Protein AF-A0A7Y3I449-F1 (afdb_monomer)

Nearest PDB structures (foldseek):
  3hug-assembly6_P  TM=6.115E-01  e=7.698E-01  Mycobacterium tuberculosis H37Rv

Sequence (84 aa):
MSEHVTCKELVDFLDDYLEDRLEPPVRRRFEEHLDACPPCRVYLDGYRDTVRLTRSLCDDTDAGPPAAMPETLIRAILDSRRRS

Foldseek 3Di:
DPPDDDPVNVLVVLVCLVVVNDDPVVNVVVVVVCVVDVVVVVVSVVVVVVVVVVVVVVPPVPPPDPPDDDVVVVVVVVVVVVVD

Secondary structure (DSSP, 8-state):
---S--HHHHHHHHHHHHTT-S-HHHHHHHHHHHHH-HHHHHHHHHHHHHHHHHHHHH--GGGPSPSS--HHHHHHHHHHHHT-

Radius of gyration: 18.88 Å; Cα contacts (8 Å, |Δi|>4): 13; chains: 1; bounding box: 50×36×37 Å

pLDDT: mean 88.62, std 13.44, range [39.25, 98.25]

Mean predicted aligned error: 8.7 Å

Solvent-accessible surface area (backbone atoms only — not comparable to full-atom values): 5120 Å² total; per-residue (Å²): 130,84,94,62,85,47,75,64,61,52,50,53,51,53,50,31,56,76,70,70,66,51,56,68,75,58,44,52,54,50,52,56,44,40,74,75,31,65,69,56,42,56,50,51,52,54,52,52,51,49,54,52,52,56,48,50,66,72,58,57,56,94,66,56,81,64,98,62,78,58,65,70,57,54,51,52,53,54,54,54,61,75,75,106

Structure (mmCIF, N/CA/C/O backbone):
data_AF-A0A7Y3I449-F1
#
_entry.id   AF-A0A7Y3I449-F1
#
loop_
_atom_site.group_PDB
_atom_site.id
_at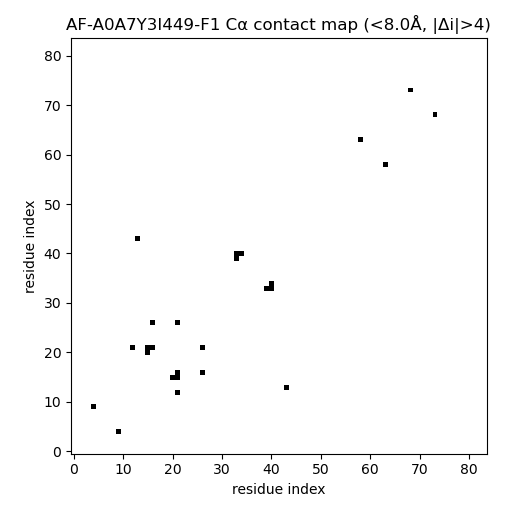om_site.type_symbol
_atom_site.label_atom_id
_atom_site.label_alt_id
_atom_site.label_comp_id
_atom_site.label_asym_id
_atom_site.label_entity_id
_atom_site.label_seq_id
_atom_site.pdbx_PDB_ins_code
_atom_site.Cartn_x
_atom_site.Cartn_y
_atom_site.Cartn_z
_atom_site.occupancy
_atom_site.B_iso_or_equiv
_atom_site.auth_seq_id
_atom_site.auth_comp_id
_atom_site.auth_asym_id
_atom_site.auth_atom_id
_atom_site.pdbx_PDB_model_num
ATOM 1 N N . MET A 1 1 ? 0.512 19.755 16.556 1.00 39.25 1 MET A N 1
ATOM 2 C CA . MET A 1 1 ? 0.442 18.333 16.159 1.00 39.25 1 MET A CA 1
ATOM 3 C C . MET A 1 1 ? 0.016 18.335 14.705 1.00 39.25 1 MET A C 1
ATOM 5 O O . MET A 1 1 ? -0.960 19.012 14.420 1.00 39.25 1 MET A O 1
ATOM 9 N N . SER A 1 2 ? 0.772 17.732 13.787 1.00 54.34 2 SER A N 1
ATOM 10 C CA . SER A 1 2 ? 0.354 17.689 12.379 1.00 54.34 2 SER A CA 1
ATOM 11 C C . SER A 1 2 ? -0.878 16.796 12.257 1.00 54.34 2 SER A C 1
ATOM 13 O O . SER A 1 2 ? -0.761 15.582 12.358 1.00 54.34 2 SER A O 1
ATOM 15 N N . GLU A 1 3 ? -2.053 17.390 12.063 1.00 68.75 3 GLU A N 1
ATOM 16 C CA . GLU A 1 3 ? -3.326 16.692 11.807 1.00 68.75 3 GLU A CA 1
ATOM 17 C C . GLU A 1 3 ? -3.455 16.240 10.342 1.00 68.75 3 GLU A C 1
ATOM 19 O O . GLU A 1 3 ? -4.539 16.236 9.759 1.00 68.75 3 GLU A O 1
ATOM 24 N N . HIS A 1 4 ? -2.339 15.881 9.710 1.00 82.94 4 HIS A N 1
ATOM 25 C CA . HIS A 1 4 ? -2.309 15.512 8.303 1.00 82.94 4 HIS A CA 1
ATOM 26 C C . HIS A 1 4 ? -1.407 14.301 8.114 1.00 82.94 4 HIS A C 1
ATOM 28 O O . HIS A 1 4 ? -0.221 14.355 8.429 1.00 82.94 4 HIS A O 1
ATOM 34 N N . VAL A 1 5 ? -1.992 13.227 7.585 1.00 88.38 5 VAL A N 1
ATOM 35 C CA . VAL A 1 5 ? -1.253 12.065 7.091 1.00 88.38 5 VAL A CA 1
ATOM 36 C C . VAL A 1 5 ? -0.453 12.514 5.873 1.00 88.38 5 VAL A C 1
ATOM 38 O O . VAL A 1 5 ? -1.003 13.086 4.930 1.00 88.38 5 VAL A O 1
ATOM 41 N N . THR A 1 6 ? 0.853 12.286 5.898 1.00 95.31 6 THR A N 1
ATOM 42 C CA . THR A 1 6 ? 1.722 12.554 4.753 1.00 95.31 6 THR A CA 1
ATOM 43 C C . THR A 1 6 ? 1.498 11.519 3.654 1.00 95.31 6 THR A C 1
ATOM 45 O O . THR A 1 6 ? 1.071 10.392 3.906 1.00 95.31 6 THR A O 1
ATOM 48 N N . CYS A 1 7 ? 1.859 11.861 2.413 1.00 94.31 7 CYS A N 1
ATOM 49 C CA . CYS A 1 7 ? 1.804 10.899 1.310 1.00 94.31 7 CYS A CA 1
ATOM 50 C C . CYS A 1 7 ? 2.605 9.625 1.617 1.00 94.31 7 CYS A C 1
ATOM 52 O O . CYS A 1 7 ? 2.180 8.538 1.244 1.00 94.31 7 CYS A O 1
ATOM 54 N N . LYS A 1 8 ? 3.744 9.757 2.312 1.00 94.94 8 LYS A N 1
ATOM 55 C CA . LYS A 1 8 ? 4.578 8.617 2.697 1.00 94.94 8 LYS A CA 1
ATOM 56 C C . LYS A 1 8 ? 3.855 7.695 3.676 1.00 94.94 8 LYS A C 1
ATOM 58 O O . LYS A 1 8 ? 3.779 6.505 3.415 1.00 94.94 8 LYS A O 1
ATOM 63 N N . GLU A 1 9 ? 3.307 8.238 4.759 1.00 95.94 9 GLU A N 1
ATOM 64 C CA . GLU A 1 9 ? 2.598 7.439 5.768 1.00 95.94 9 GLU A CA 1
ATOM 65 C C . GLU A 1 9 ? 1.390 6.710 5.173 1.00 95.94 9 GLU A C 1
ATOM 67 O O . GLU A 1 9 ? 1.142 5.555 5.509 1.00 95.94 9 GLU A O 1
ATOM 72 N N . LEU A 1 10 ? 0.663 7.358 4.255 1.00 94.94 10 LEU A N 1
ATOM 73 C CA . LEU A 1 10 ? -0.439 6.711 3.548 1.00 94.94 10 LEU A CA 1
ATOM 74 C C . LEU A 1 10 ? 0.052 5.548 2.680 1.00 94.94 10 LEU A C 1
ATOM 76 O O . LEU A 1 10 ? -0.533 4.471 2.719 1.00 94.94 10 LEU A O 1
ATOM 80 N N . VAL A 1 11 ? 1.104 5.758 1.885 1.00 94.94 11 VAL A N 1
ATOM 81 C CA . VAL A 1 11 ? 1.637 4.714 0.998 1.00 94.94 11 VAL A CA 1
ATOM 82 C C . VAL A 1 11 ? 2.201 3.544 1.801 1.00 94.94 11 VAL A C 1
ATOM 84 O O . VAL A 1 11 ? 1.899 2.406 1.462 1.00 94.94 11 VAL A O 1
ATOM 87 N N . ASP A 1 12 ? 2.943 3.813 2.877 1.00 96.12 12 ASP A N 1
ATOM 88 C CA . ASP A 1 12 ? 3.481 2.775 3.764 1.00 96.12 12 ASP A CA 1
ATOM 89 C C . ASP A 1 12 ? 2.3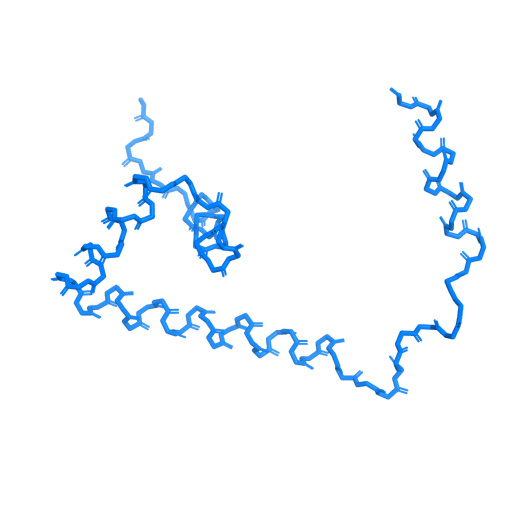35 1.943 4.379 1.00 96.12 12 ASP A C 1
ATOM 91 O O . ASP A 1 12 ? 2.387 0.717 4.394 1.00 96.12 12 ASP A O 1
ATOM 95 N N . PHE A 1 13 ? 1.241 2.588 4.801 1.00 97.50 13 PHE A N 1
ATOM 96 C CA . PHE A 1 13 ? 0.059 1.889 5.314 1.00 97.50 13 PHE A CA 1
ATOM 97 C C . PHE A 1 13 ? -0.612 0.982 4.266 1.00 97.50 13 PHE A C 1
ATOM 99 O O . PHE A 1 13 ? -1.046 -0.127 4.583 1.00 97.50 13 PHE A O 1
ATOM 106 N N . LEU A 1 14 ? -0.739 1.451 3.021 1.00 97.06 14 LEU A N 1
ATOM 107 C CA . LEU A 1 14 ? -1.344 0.665 1.942 1.00 97.06 14 LEU A CA 1
ATOM 108 C C . LEU A 1 14 ? -0.464 -0.521 1.544 1.00 97.06 14 LEU A C 1
ATOM 110 O O . LEU A 1 14 ? -0.998 -1.593 1.264 1.00 97.06 14 LEU A O 1
ATOM 114 N N . ASP A 1 15 ? 0.855 -0.338 1.551 1.00 95.88 15 ASP A N 1
ATOM 115 C CA . ASP A 1 15 ? 1.822 -1.411 1.335 1.00 95.88 15 ASP A CA 1
ATOM 116 C C . ASP A 1 15 ? 1.693 -2.487 2.425 1.00 95.88 15 ASP A C 1
ATOM 118 O O . ASP A 1 15 ? 1.455 -3.655 2.117 1.00 95.88 15 ASP A O 1
ATOM 122 N N . ASP A 1 16 ? 1.688 -2.083 3.701 1.00 97.75 16 ASP A N 1
ATOM 123 C CA . ASP A 1 16 ? 1.473 -2.986 4.837 1.00 97.75 16 ASP A CA 1
ATOM 124 C C . ASP A 1 16 ? 0.140 -3.751 4.729 1.00 97.75 16 ASP A C 1
ATOM 126 O O . ASP A 1 16 ? 0.058 -4.930 5.086 1.00 97.75 16 ASP A O 1
ATOM 130 N N . TYR A 1 17 ? -0.921 -3.103 4.234 1.00 97.56 17 TYR A N 1
ATOM 131 C CA . TYR A 1 17 ? -2.214 -3.751 4.009 1.00 97.56 17 TYR A CA 1
ATOM 132 C C . TYR A 1 17 ? -2.152 -4.822 2.909 1.00 97.56 17 TYR A C 1
ATOM 134 O O . TYR A 1 17 ? -2.724 -5.909 3.075 1.00 97.56 17 TYR A O 1
ATOM 142 N N . LEU A 1 18 ? -1.481 -4.527 1.788 1.00 96.00 18 LEU A N 1
ATOM 143 C CA . LEU A 1 18 ? -1.330 -5.461 0.669 1.00 96.00 18 LEU A CA 1
ATOM 144 C C . LEU A 1 18 ? -0.431 -6.652 1.021 1.00 96.00 18 LEU A C 1
ATOM 146 O O . LEU A 1 18 ? -0.704 -7.758 0.558 1.00 96.00 18 LEU A O 1
ATOM 150 N N . GLU A 1 19 ? 0.594 -6.441 1.846 1.00 95.62 19 GLU A N 1
ATOM 151 C CA . GLU A 1 19 ? 1.525 -7.486 2.292 1.00 95.62 19 GLU A CA 1
ATOM 152 C C . GLU A 1 19 ? 1.052 -8.256 3.539 1.00 95.62 19 GLU A C 1
ATOM 154 O O . GLU A 1 19 ? 1.780 -9.099 4.059 1.00 95.62 19 GLU A O 1
ATOM 159 N N . ASP A 1 20 ? -0.167 -7.987 4.017 1.00 95.88 20 ASP A N 1
ATOM 160 C CA . ASP A 1 20 ? -0.754 -8.591 5.223 1.00 95.88 20 ASP A CA 1
ATOM 161 C C . ASP A 1 20 ? 0.106 -8.402 6.490 1.00 95.88 20 ASP A C 1
ATOM 163 O O . ASP A 1 20 ? 0.192 -9.267 7.362 1.00 95.88 20 ASP A O 1
ATOM 167 N N . ARG A 1 21 ? 0.757 -7.235 6.589 1.00 97.81 21 ARG A N 1
ATOM 168 C CA . ARG A 1 21 ? 1.638 -6.842 7.703 1.00 97.81 21 ARG A CA 1
ATOM 169 C C . ARG A 1 21 ? 0.949 -5.972 8.756 1.00 97.81 21 ARG A C 1
ATOM 171 O O . ARG A 1 21 ? 1.542 -5.698 9.798 1.00 97.81 21 ARG A O 1
ATOM 178 N N . LEU A 1 22 ? -0.290 -5.543 8.512 1.00 97.50 22 LEU A N 1
ATOM 179 C CA . LEU A 1 22 ? -1.074 -4.786 9.489 1.00 97.50 22 LEU A CA 1
ATOM 180 C C . LEU A 1 22 ? -1.532 -5.658 10.659 1.00 97.50 22 LEU A C 1
ATOM 182 O O . LEU A 1 22 ? -1.926 -6.811 10.490 1.00 97.50 22 LEU A O 1
ATOM 186 N N . GLU A 1 23 ? -1.591 -5.064 11.851 1.00 97.94 23 GLU A N 1
ATOM 187 C CA . GLU A 1 23 ? -2.210 -5.726 12.996 1.00 97.94 23 GLU A CA 1
ATOM 188 C C . GLU A 1 23 ? -3.699 -6.032 12.713 1.00 97.94 23 GLU A C 1
ATOM 190 O O . GLU A 1 23 ? -4.415 -5.171 12.180 1.00 97.94 23 GLU A O 1
ATOM 195 N N . PRO A 1 24 ? -4.225 -7.203 13.132 1.00 97.88 24 PRO A N 1
ATOM 196 C CA . PRO A 1 24 ? -5.607 -7.609 12.859 1.00 97.88 24 PRO A CA 1
ATOM 197 C C . PRO A 1 24 ? -6.698 -6.562 13.162 1.00 97.88 24 PRO A C 1
ATOM 199 O O . PRO A 1 24 ? -7.594 -6.388 12.330 1.00 97.88 24 PRO A O 1
ATOM 202 N N . PRO A 1 25 ? -6.680 -5.829 14.301 1.00 97.88 25 PRO A N 1
ATOM 203 C CA . PRO A 1 25 ? -7.703 -4.816 14.563 1.00 97.88 25 PRO A CA 1
ATOM 204 C C . PRO A 1 25 ? -7.637 -3.629 13.594 1.00 97.88 25 PRO A C 1
ATOM 206 O O . PRO A 1 25 ? -8.679 -3.066 13.257 1.00 97.88 25 PRO A O 1
ATOM 209 N N . VAL A 1 26 ? -6.437 -3.256 13.140 1.00 97.69 26 VAL A N 1
ATOM 210 C CA . VAL A 1 26 ? -6.225 -2.154 12.193 1.00 97.69 26 VAL A CA 1
ATOM 211 C C . VAL A 1 26 ? -6.701 -2.568 10.807 1.00 97.69 26 VAL A C 1
ATOM 213 O O . VAL A 1 26 ? -7.463 -1.833 10.177 1.00 97.69 26 VAL A O 1
ATOM 216 N N . ARG A 1 27 ? -6.328 -3.778 10.376 1.00 98.06 27 ARG A N 1
ATOM 217 C CA . ARG A 1 27 ? -6.767 -4.356 9.104 1.00 98.06 27 ARG A CA 1
ATOM 218 C C . ARG A 1 27 ? -8.290 -4.394 9.003 1.00 98.06 27 ARG A C 1
ATOM 220 O O . ARG A 1 27 ? -8.843 -3.853 8.051 1.00 98.06 27 ARG A O 1
ATOM 227 N N . ARG A 1 28 ? -8.965 -4.943 10.019 1.00 98.19 28 ARG A N 1
ATOM 228 C CA . ARG A 1 28 ? -10.434 -5.023 10.052 1.00 98.19 28 ARG A CA 1
ATOM 229 C C . ARG A 1 28 ? -11.086 -3.648 9.913 1.00 98.19 28 ARG A C 1
ATOM 231 O O . ARG A 1 28 ? -12.006 -3.485 9.123 1.00 98.19 28 ARG A O 1
ATOM 238 N N . ARG A 1 29 ? -10.598 -2.645 10.649 1.00 98.06 29 ARG A N 1
ATOM 239 C CA . ARG A 1 29 ? -11.141 -1.279 10.570 1.00 98.06 29 ARG A CA 1
ATOM 240 C C . ARG A 1 29 ? -10.973 -0.672 9.175 1.00 98.06 29 ARG A C 1
ATOM 242 O O . ARG A 1 29 ? -11.828 0.088 8.724 1.00 98.06 29 ARG A O 1
ATOM 249 N N . PHE A 1 30 ? -9.868 -0.973 8.499 1.00 97.69 30 PHE A N 1
ATOM 250 C CA . PHE A 1 30 ? -9.656 -0.514 7.131 1.00 97.69 30 PHE A CA 1
ATOM 251 C C . PHE A 1 30 ? -10.565 -1.241 6.135 1.00 97.69 30 PHE A C 1
ATOM 253 O O . PHE A 1 30 ? -11.140 -0.599 5.262 1.00 97.69 30 PHE A O 1
ATOM 260 N N . GLU A 1 31 ? -10.776 -2.545 6.302 1.00 97.94 31 GLU A N 1
ATOM 261 C CA . GLU A 1 31 ? -11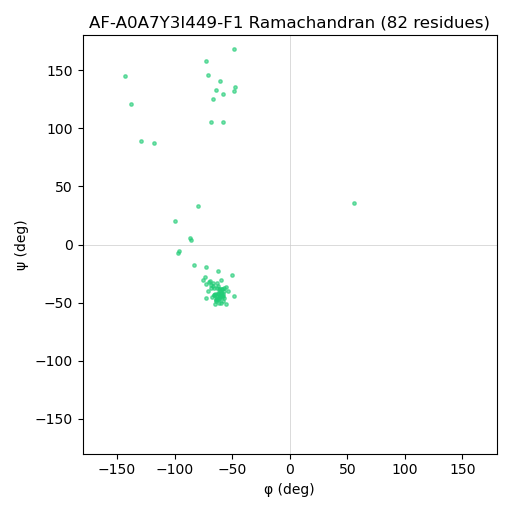.732 -3.315 5.496 1.00 97.94 31 GLU A CA 1
ATOM 262 C C . GLU A 1 31 ? -13.167 -2.782 5.656 1.00 97.94 31 GLU A C 1
ATOM 264 O O . GLU A 1 31 ? -13.831 -2.517 4.656 1.00 97.94 31 GLU A O 1
ATOM 269 N N . GLU A 1 32 ? -13.598 -2.485 6.887 1.00 98.25 32 GLU A N 1
ATOM 270 C CA . GLU A 1 32 ? -14.881 -1.818 7.165 1.00 98.25 32 GLU A CA 1
ATOM 271 C C . GLU A 1 32 ? -14.999 -0.462 6.441 1.00 98.25 32 GLU A C 1
ATOM 273 O O . GLU A 1 32 ? -16.053 -0.119 5.901 1.00 98.25 32 GLU A O 1
ATOM 278 N N . HIS A 1 33 ? -13.913 0.316 6.388 1.00 97.12 33 HIS A N 1
ATOM 279 C CA . HIS A 1 33 ? -13.881 1.573 5.644 1.00 97.12 33 HIS A CA 1
ATOM 280 C C . HIS A 1 33 ? -14.016 1.360 4.130 1.00 97.12 33 HIS A C 1
ATOM 282 O O . HIS A 1 33 ? -14.765 2.090 3.480 1.00 97.12 33 HIS A O 1
ATOM 288 N N . LEU A 1 34 ? -13.324 0.367 3.565 1.00 97.62 34 LEU A N 1
ATOM 289 C CA . LEU A 1 34 ? -13.409 0.040 2.138 1.00 97.62 34 LEU A CA 1
ATOM 290 C C . LEU A 1 34 ? -14.815 -0.421 1.735 1.00 97.62 34 LEU A C 1
ATOM 292 O O . LEU A 1 34 ? -15.255 -0.122 0.624 1.00 97.62 34 LEU A O 1
ATOM 296 N N . ASP A 1 35 ? -15.529 -1.106 2.627 1.00 97.62 35 ASP A N 1
ATOM 297 C CA . ASP A 1 35 ? -16.920 -1.506 2.398 1.00 97.62 35 ASP A CA 1
ATOM 298 C C . ASP A 1 35 ? -17.892 -0.321 2.479 1.00 97.62 35 ASP A C 1
ATOM 300 O O . ASP A 1 35 ? -18.858 -0.258 1.717 1.00 97.62 35 ASP A O 1
ATOM 304 N N . ALA A 1 36 ? -17.619 0.654 3.350 1.00 98.06 36 ALA A N 1
ATOM 305 C CA . ALA A 1 36 ? -18.441 1.854 3.500 1.00 98.06 36 ALA A CA 1
ATOM 306 C C . ALA A 1 36 ? -18.124 2.969 2.480 1.00 98.06 36 ALA A C 1
ATOM 308 O O . ALA A 1 36 ? -18.936 3.879 2.299 1.00 98.06 36 ALA A O 1
ATOM 309 N N . CYS A 1 37 ? -16.960 2.934 1.821 1.00 98.25 37 CYS A N 1
ATOM 310 C CA . CYS A 1 37 ? -16.464 4.019 0.971 1.00 98.25 37 CYS A CA 1
ATOM 311 C C . CYS A 1 37 ? -16.027 3.519 -0.423 1.00 98.25 37 CYS A C 1
ATOM 313 O O . CYS A 1 37 ? -14.843 3.242 -0.650 1.00 98.25 37 CYS A O 1
ATOM 315 N N . PRO A 1 38 ? -16.949 3.472 -1.408 1.00 97.44 38 PRO A N 1
ATOM 316 C CA . PRO A 1 38 ? -16.634 3.045 -2.773 1.00 97.44 38 PRO A CA 1
ATOM 317 C C . PRO A 1 38 ? -15.467 3.799 -3.443 1.00 97.44 38 PRO A C 1
ATOM 319 O O . PRO A 1 38 ? -14.651 3.145 -4.093 1.00 97.44 38 PRO A O 1
ATOM 322 N N . PRO A 1 39 ? -15.306 5.131 -3.277 1.00 97.88 39 PRO A N 1
ATOM 323 C CA . PRO A 1 39 ? -14.153 5.846 -3.829 1.00 97.88 39 PRO A CA 1
ATOM 324 C C . PRO A 1 39 ? -12.803 5.327 -3.320 1.00 97.88 39 PRO A C 1
ATOM 326 O O . PRO A 1 39 ? -11.850 5.235 -4.091 1.00 97.88 39 PRO A O 1
ATOM 329 N N . CYS A 1 40 ? -12.714 4.949 -2.042 1.00 97.00 40 CYS A N 1
ATOM 330 C CA . CYS A 1 40 ? -11.483 4.409 -1.467 1.00 97.00 40 CYS A CA 1
ATOM 331 C C . CYS A 1 40 ? -11.167 3.008 -2.000 1.00 97.00 40 CYS A C 1
ATOM 333 O O . CYS A 1 40 ? -9.996 2.695 -2.207 1.00 97.00 40 CYS A O 1
ATOM 335 N N . ARG A 1 41 ? -12.189 2.196 -2.310 1.00 97.44 41 ARG A N 1
ATOM 336 C CA . ARG A 1 41 ? -11.999 0.921 -3.020 1.00 97.44 41 ARG A CA 1
ATOM 337 C C . ARG A 1 41 ? -11.433 1.147 -4.427 1.00 97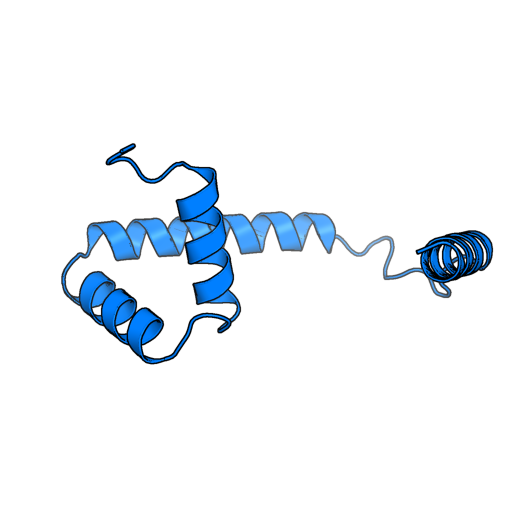.44 41 ARG A C 1
ATOM 339 O O . ARG A 1 41 ? -10.428 0.535 -4.764 1.00 97.44 41 ARG A O 1
ATOM 346 N N . VAL A 1 42 ? -11.992 2.090 -5.192 1.00 97.94 42 VAL A N 1
ATOM 347 C CA . VAL A 1 42 ? -11.471 2.450 -6.528 1.00 97.94 42 VAL A CA 1
ATOM 348 C C . VAL A 1 42 ? -10.022 2.940 -6.455 1.00 97.94 42 VAL A C 1
ATOM 350 O O . VAL A 1 42 ? -9.193 2.555 -7.277 1.00 97.94 42 VAL A O 1
ATOM 353 N N . TYR A 1 43 ? -9.693 3.761 -5.456 1.00 96.25 43 TYR A N 1
ATOM 354 C CA . TYR A 1 43 ? -8.321 4.221 -5.240 1.00 96.25 43 TYR A CA 1
ATOM 355 C C . TYR A 1 43 ? -7.359 3.059 -4.946 1.00 96.25 43 TYR A C 1
ATOM 357 O O . TYR A 1 43 ? -6.291 2.973 -5.553 1.00 96.25 43 TYR A O 1
ATOM 365 N N . LEU A 1 44 ? -7.748 2.143 -4.052 1.00 97.25 44 LEU A N 1
ATOM 366 C CA . LEU A 1 44 ? -6.957 0.961 -3.712 1.00 97.25 44 LEU A CA 1
ATOM 367 C C . LEU A 1 44 ? -6.727 0.051 -4.927 1.00 97.25 44 LEU A C 1
ATOM 369 O O . LEU A 1 44 ? -5.634 -0.491 -5.082 1.00 97.25 44 LEU A O 1
ATOM 373 N N . ASP A 1 45 ? -7.723 -0.099 -5.797 1.00 97.19 45 ASP A N 1
ATOM 374 C CA . ASP A 1 45 ? -7.584 -0.886 -7.024 1.00 97.19 45 ASP A CA 1
ATOM 375 C C . ASP A 1 45 ? -6.565 -0.252 -7.987 1.00 97.19 45 ASP A C 1
ATOM 377 O O . ASP A 1 45 ? -5.676 -0.945 -8.482 1.00 97.19 45 ASP A O 1
ATOM 381 N N . GLY A 1 46 ? -6.587 1.075 -8.156 1.00 96.88 46 GLY A N 1
ATOM 382 C CA . GLY A 1 46 ? -5.564 1.787 -8.931 1.00 96.88 46 GLY A CA 1
ATOM 383 C C . GLY A 1 46 ? -4.156 1.680 -8.327 1.00 96.88 46 GLY A C 1
ATOM 384 O O . GLY A 1 46 ? -3.166 1.524 -9.050 1.00 96.88 46 GLY A O 1
ATOM 385 N N . TYR A 1 47 ? -4.048 1.710 -6.996 1.00 95.88 47 TYR A N 1
ATOM 386 C CA . TYR A 1 47 ? -2.781 1.482 -6.299 1.00 95.88 47 TYR A CA 1
ATOM 387 C C . TYR A 1 47 ? -2.246 0.061 -6.550 1.00 95.88 47 TYR A C 1
ATOM 389 O O . TYR A 1 47 ? -1.084 -0.097 -6.928 1.00 95.88 47 TYR A O 1
ATOM 397 N N . ARG A 1 48 ? -3.099 -0.969 -6.446 1.00 95.81 48 ARG A N 1
ATOM 398 C CA . ARG A 1 48 ? -2.744 -2.365 -6.768 1.00 95.81 48 ARG A CA 1
ATOM 399 C C . ARG A 1 48 ? -2.265 -2.524 -8.205 1.00 95.81 48 ARG A C 1
ATOM 401 O O . ARG A 1 48 ? -1.265 -3.199 -8.442 1.00 95.81 48 ARG A O 1
ATOM 408 N N . ASP A 1 49 ? -2.958 -1.902 -9.155 1.00 96.25 49 ASP A N 1
ATOM 40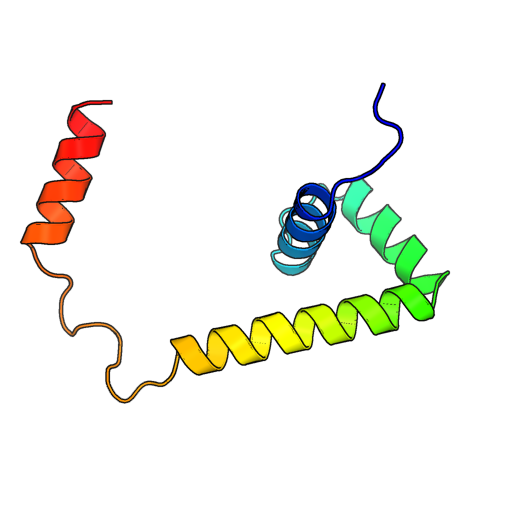9 C CA . ASP A 1 49 ? -2.563 -1.934 -10.562 1.00 96.25 49 ASP A CA 1
ATOM 410 C C . ASP A 1 49 ? -1.195 -1.282 -10.773 1.00 96.25 49 ASP A C 1
ATOM 412 O O . ASP A 1 49 ? -0.360 -1.838 -11.485 1.00 96.25 49 ASP A O 1
ATOM 416 N N . THR A 1 50 ? -0.931 -0.156 -10.106 1.00 93.94 50 THR A N 1
ATOM 417 C CA . THR A 1 50 ? 0.374 0.520 -10.151 1.00 93.94 50 THR A CA 1
ATOM 418 C C . THR A 1 50 ? 1.482 -0.399 -9.637 1.00 93.94 50 THR A C 1
ATOM 420 O O . THR A 1 50 ? 2.463 -0.620 -10.344 1.00 93.94 50 THR A O 1
ATOM 423 N N . VAL A 1 51 ? 1.302 -1.012 -8.460 1.00 92.25 51 VAL A N 1
ATOM 424 C CA . VAL A 1 51 ? 2.268 -1.966 -7.885 1.00 92.25 51 VAL A CA 1
ATOM 425 C C . VAL A 1 51 ? 2.502 -3.153 -8.822 1.00 92.25 51 VAL A C 1
ATOM 427 O O . VAL A 1 51 ? 3.650 -3.529 -9.067 1.00 92.25 51 VAL A O 1
ATOM 430 N N . ARG A 1 52 ? 1.433 -3.729 -9.390 1.00 92.12 52 ARG A N 1
ATOM 431 C CA . ARG A 1 52 ? 1.523 -4.852 -10.336 1.00 92.12 52 ARG A CA 1
ATOM 432 C C . ARG A 1 52 ? 2.310 -4.472 -11.587 1.00 92.12 52 ARG A C 1
ATOM 434 O O . ARG A 1 52 ? 3.175 -5.235 -12.006 1.00 92.12 52 ARG A O 1
ATOM 441 N N . LEU A 1 53 ? 2.011 -3.320 -12.186 1.00 92.44 53 LEU A N 1
ATOM 442 C CA . LEU A 1 53 ? 2.681 -2.847 -13.398 1.00 92.44 53 LEU A CA 1
ATOM 443 C C . LEU A 1 53 ? 4.162 -2.573 -13.138 1.00 92.44 53 LEU A C 1
ATOM 445 O O . LEU A 1 53 ? 5.004 -3.047 -13.893 1.00 92.44 53 LEU A O 1
ATOM 449 N N . THR A 1 54 ? 4.496 -1.873 -12.051 1.00 90.19 54 THR A N 1
ATOM 450 C CA . THR A 1 54 ? 5.895 -1.612 -11.688 1.00 90.19 54 THR A CA 1
ATOM 451 C C . THR A 1 54 ? 6.656 -2.906 -11.424 1.00 90.19 54 THR A C 1
ATOM 453 O O . THR A 1 54 ? 7.770 -3.057 -11.915 1.00 90.19 54 THR A O 1
ATOM 456 N N . ARG A 1 55 ? 6.049 -3.869 -10.718 1.00 86.81 55 ARG A N 1
ATOM 457 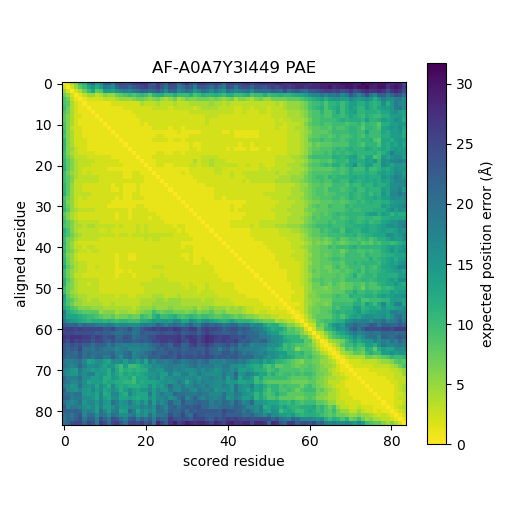C CA . ARG A 1 55 ? 6.656 -5.187 -10.503 1.00 86.81 55 ARG A CA 1
ATOM 458 C C . ARG A 1 55 ? 6.890 -5.920 -11.822 1.00 86.81 55 ARG A C 1
ATOM 460 O O . ARG A 1 55 ? 7.986 -6.411 -12.028 1.00 86.81 55 ARG A O 1
ATOM 467 N N . SER A 1 56 ? 5.914 -5.926 -12.730 1.00 85.50 56 SER A N 1
ATOM 468 C CA . SER A 1 56 ? 6.062 -6.557 -14.047 1.00 85.50 56 SER A CA 1
ATOM 469 C C . SER A 1 56 ? 7.217 -5.969 -14.858 1.00 85.50 56 SER A C 1
ATOM 471 O O . SER A 1 56 ? 7.908 -6.724 -15.523 1.00 85.50 56 SER A O 1
ATOM 473 N N . LEU A 1 57 ? 7.441 -4.652 -14.793 1.00 84.06 57 LEU A N 1
ATOM 474 C CA . LEU A 1 57 ? 8.575 -4.002 -15.467 1.00 84.06 57 LEU A CA 1
ATOM 475 C C . LEU A 1 57 ? 9.923 -4.363 -14.826 1.00 84.06 57 LEU A C 1
ATOM 477 O O . LEU A 1 57 ? 10.944 -4.403 -15.503 1.00 84.06 57 LEU A O 1
ATOM 481 N 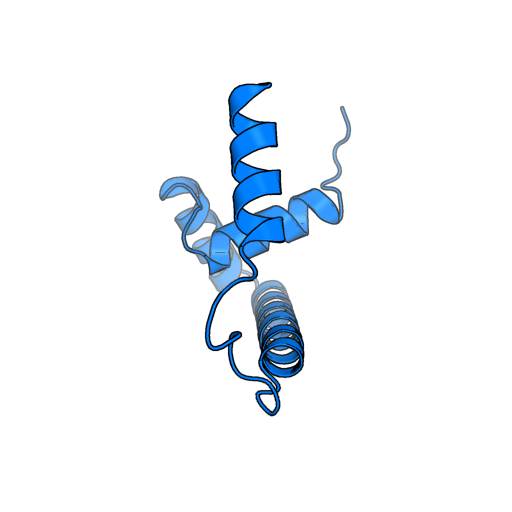N . CYS A 1 58 ? 9.949 -4.601 -13.512 1.00 76.12 58 CYS A N 1
ATOM 482 C CA . CYS A 1 58 ? 11.137 -5.109 -12.823 1.00 76.12 58 CYS A CA 1
ATOM 483 C C . CYS A 1 58 ? 11.375 -6.603 -13.090 1.00 76.12 58 CYS A C 1
ATOM 485 O O . CYS A 1 58 ? 12.523 -7.040 -13.095 1.00 76.12 58 CYS A O 1
ATOM 487 N N . ASP A 1 59 ? 10.299 -7.358 -13.309 1.00 70.19 59 ASP A N 1
ATOM 488 C CA . ASP A 1 59 ? 10.298 -8.788 -13.612 1.00 70.19 59 ASP A CA 1
ATOM 489 C C . ASP A 1 59 ? 10.469 -9.076 -15.119 1.00 70.19 59 ASP A C 1
ATOM 491 O O . ASP A 1 59 ? 10.421 -10.244 -15.515 1.00 70.19 59 ASP A O 1
ATOM 495 N N . ASP A 1 60 ? 10.676 -8.058 -15.971 1.00 59.94 60 ASP A N 1
ATOM 496 C CA . ASP A 1 60 ? 11.005 -8.247 -17.389 1.00 59.94 60 ASP A CA 1
ATOM 497 C C . ASP A 1 60 ? 12.294 -9.084 -17.501 1.00 59.94 60 ASP A C 1
ATOM 499 O O . ASP A 1 60 ? 13.416 -8.667 -17.210 1.00 59.94 60 ASP A O 1
ATOM 503 N N . THR A 1 61 ? 12.075 -10.342 -17.874 1.00 54.94 61 THR A N 1
ATOM 504 C CA . THR A 1 61 ? 12.848 -11.525 -17.476 1.00 54.94 61 THR A CA 1
ATOM 505 C C . THR A 1 61 ? 13.853 -11.972 -18.534 1.00 54.94 61 THR A C 1
ATOM 507 O O . THR A 1 61 ? 14.336 -13.103 -18.482 1.00 54.94 61 THR A O 1
ATOM 510 N N . ASP A 1 62 ? 14.232 -11.095 -19.470 1.00 56.56 62 ASP A N 1
ATOM 511 C CA . ASP A 1 62 ? 15.345 -11.380 -20.394 1.00 56.56 62 ASP A CA 1
ATOM 512 C C . ASP A 1 62 ? 16.674 -11.564 -19.640 1.00 56.56 62 ASP A C 1
ATOM 514 O O . ASP A 1 62 ? 17.580 -12.264 -20.094 1.00 56.56 62 ASP A O 1
ATOM 518 N N . ALA A 1 63 ? 16.762 -11.013 -18.430 1.00 58.09 63 ALA A N 1
ATOM 519 C CA . ALA A 1 63 ? 17.729 -11.409 -17.427 1.00 58.09 63 ALA A CA 1
ATOM 520 C C . ALA A 1 63 ? 16.957 -11.933 -16.214 1.00 58.09 63 ALA A C 1
ATOM 522 O O . ALA A 1 63 ? 16.652 -11.180 -15.293 1.00 58.09 63 ALA A O 1
ATOM 523 N N . GLY A 1 64 ? 16.619 -13.225 -16.195 1.00 59.72 64 GLY A N 1
ATOM 524 C CA . GLY A 1 64 ? 16.207 -13.886 -14.953 1.00 59.72 64 GLY A CA 1
ATOM 525 C C . GLY A 1 64 ? 17.186 -13.585 -13.800 1.00 59.72 64 GLY A C 1
ATOM 526 O O . GLY A 1 64 ? 18.282 -13.058 -14.039 1.00 59.72 64 GLY A O 1
ATOM 527 N N . PRO A 1 65 ? 16.839 -13.915 -12.540 1.00 64.25 65 PRO A N 1
ATOM 528 C CA . PRO A 1 65 ? 17.756 -13.712 -11.422 1.00 64.25 65 PRO A CA 1
ATOM 529 C C . PRO A 1 65 ? 19.139 -14.268 -11.793 1.00 64.25 65 PRO A C 1
ATOM 531 O O . PRO A 1 65 ? 19.203 -15.352 -12.386 1.00 64.25 65 PRO A O 1
ATOM 534 N N . PRO A 1 66 ? 20.239 -13.541 -11.508 1.00 66.56 66 PRO A N 1
ATOM 535 C CA . PRO A 1 66 ? 21.571 -13.984 -11.889 1.00 66.56 66 PRO A CA 1
ATOM 536 C C . PRO A 1 66 ? 21.768 -15.439 -11.479 1.00 66.56 66 PRO A C 1
ATOM 538 O O . PRO A 1 66 ? 21.479 -15.787 -10.333 1.00 66.56 66 PRO A O 1
ATOM 541 N N . ALA A 1 67 ? 22.274 -16.277 -12.394 1.00 71.50 67 ALA A N 1
ATOM 542 C CA . ALA A 1 67 ? 22.509 -17.702 -12.129 1.00 71.50 67 ALA A CA 1
ATOM 543 C C . ALA A 1 67 ? 23.304 -17.931 -10.827 1.00 71.50 67 ALA A C 1
ATOM 545 O O . ALA A 1 67 ? 23.156 -18.960 -10.172 1.00 71.50 67 ALA A O 1
ATOM 546 N N . ALA A 1 68 ? 24.106 -16.936 -10.431 1.00 79.25 68 ALA A N 1
ATOM 547 C CA . ALA A 1 68 ? 24.594 -16.763 -9.075 1.00 79.25 68 ALA A CA 1
ATOM 548 C C . ALA A 1 68 ? 24.659 -15.273 -8.707 1.00 79.25 68 ALA A C 1
ATOM 550 O O . ALA A 1 68 ? 25.015 -14.426 -9.530 1.00 79.25 68 ALA A O 1
ATOM 551 N N . MET A 1 69 ? 24.380 -14.955 -7.441 1.00 82.25 69 MET A N 1
ATOM 552 C CA . MET A 1 69 ? 24.689 -13.638 -6.884 1.00 82.25 69 MET A CA 1
ATOM 553 C C . MET A 1 69 ? 26.210 -13.407 -6.882 1.00 82.25 69 MET A C 1
ATOM 555 O O . MET A 1 69 ? 26.941 -14.291 -6.427 1.00 82.25 69 MET A O 1
ATOM 559 N N . PRO A 1 70 ? 26.714 -12.242 -7.340 1.00 88.88 70 PRO A N 1
ATOM 560 C CA . PRO A 1 70 ? 28.145 -11.960 -7.336 1.00 88.88 70 PRO A CA 1
ATOM 561 C C . PRO A 1 70 ? 28.736 -12.053 -5.927 1.00 88.88 70 PRO A C 1
ATOM 563 O O . PRO A 1 70 ? 28.247 -11.419 -4.989 1.00 88.88 70 PRO A O 1
ATOM 566 N N . GLU A 1 71 ? 29.832 -12.796 -5.774 1.00 89.12 71 GLU A N 1
ATOM 567 C CA . GLU A 1 71 ? 30.475 -12.990 -4.470 1.00 89.12 71 GLU A CA 1
ATOM 568 C C . GLU A 1 71 ? 30.937 -11.661 -3.845 1.00 89.12 71 GLU A C 1
ATOM 570 O O . GLU A 1 71 ? 30.904 -11.487 -2.627 1.00 89.12 71 GLU A O 1
ATOM 575 N N . THR A 1 72 ? 31.300 -10.685 -4.679 1.00 91.12 72 THR A N 1
ATOM 576 C CA . THR A 1 72 ? 31.656 -9.325 -4.253 1.00 91.12 72 THR A CA 1
ATOM 577 C C . THR A 1 72 ? 30.523 -8.643 -3.488 1.00 91.12 72 THR A C 1
ATOM 579 O O . THR A 1 72 ? 30.771 -8.047 -2.440 1.00 91.12 72 THR A O 1
ATOM 582 N N . LEU A 1 73 ? 29.281 -8.780 -3.961 1.00 90.69 73 LEU A N 1
ATOM 583 C CA . LEU A 1 73 ? 28.101 -8.218 -3.310 1.00 90.69 73 LEU A CA 1
ATOM 584 C C . LEU A 1 73 ? 27.823 -8.917 -1.973 1.00 90.69 73 LEU A C 1
ATOM 586 O O . LEU A 1 73 ? 27.608 -8.249 -0.962 1.00 90.69 73 LEU A O 1
ATOM 590 N N . ILE A 1 74 ? 27.897 -10.251 -1.946 1.00 92.31 74 ILE A N 1
ATOM 591 C CA . ILE A 1 74 ? 27.706 -11.044 -0.721 1.00 92.31 74 ILE A CA 1
ATOM 592 C C . ILE A 1 74 ? 28.721 -10.625 0.349 1.00 92.31 74 ILE A C 1
ATOM 594 O O . ILE A 1 74 ? 28.344 -10.339 1.488 1.00 92.31 74 ILE A O 1
ATOM 598 N N . ARG A 1 75 ? 30.007 -10.538 -0.014 1.00 94.06 75 ARG A N 1
ATOM 599 C CA . ARG A 1 75 ? 31.075 -10.122 0.907 1.00 94.06 75 ARG A CA 1
ATOM 600 C C . ARG A 1 75 ? 30.839 -8.708 1.437 1.00 94.06 75 ARG A C 1
ATOM 602 O O . ARG A 1 75 ? 30.921 -8.507 2.646 1.00 94.06 75 ARG A O 1
ATOM 609 N N . ALA A 1 76 ? 30.464 -7.764 0.571 1.00 93.12 76 ALA A N 1
ATOM 610 C CA . ALA A 1 76 ? 30.177 -6.388 0.974 1.00 93.12 76 ALA A CA 1
ATOM 611 C C . ALA A 1 76 ? 29.041 -6.299 2.013 1.00 93.12 76 ALA A C 1
ATOM 613 O O . ALA A 1 76 ? 29.177 -5.590 3.014 1.00 93.12 76 ALA A O 1
ATOM 614 N N . ILE A 1 77 ? 27.952 -7.056 1.820 1.00 93.38 77 ILE A N 1
ATOM 615 C CA . ILE A 1 77 ? 26.824 -7.110 2.765 1.00 93.38 77 ILE A CA 1
ATOM 616 C C . ILE A 1 77 ? 27.268 -7.706 4.106 1.00 93.38 77 ILE A C 1
ATOM 618 O O . ILE A 1 77 ? 27.005 -7.121 5.160 1.00 93.38 77 ILE A O 1
ATOM 622 N N . LEU A 1 78 ? 27.964 -8.849 4.087 1.00 94.56 78 LEU A N 1
ATOM 623 C CA . LEU A 1 78 ? 28.441 -9.511 5.307 1.00 94.56 78 LEU A CA 1
ATOM 624 C C . LEU A 1 78 ? 29.400 -8.622 6.106 1.00 94.56 78 LEU A C 1
ATOM 626 O O . LEU A 1 78 ? 29.303 -8.555 7.331 1.00 94.56 78 LEU A O 1
ATOM 630 N N . ASP A 1 79 ? 30.288 -7.902 5.426 1.00 94.88 79 ASP A N 1
ATOM 631 C CA . ASP A 1 79 ? 31.204 -6.962 6.064 1.00 94.88 79 ASP A CA 1
ATOM 632 C C . ASP A 1 79 ? 30.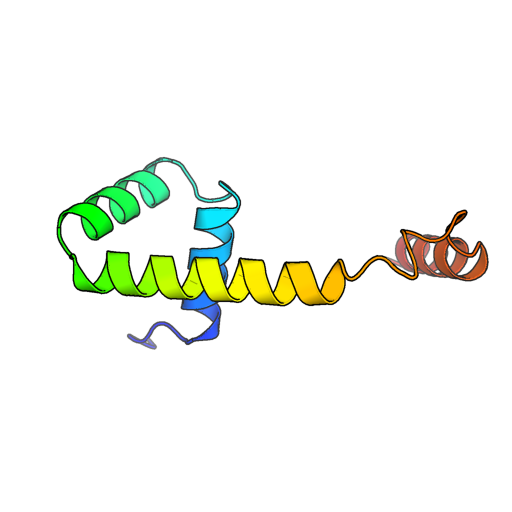477 -5.766 6.685 1.00 94.88 79 ASP A C 1
ATOM 634 O O . ASP A 1 79 ? 30.867 -5.312 7.759 1.00 94.88 79 ASP A O 1
ATOM 638 N N . SER A 1 80 ? 29.399 -5.272 6.067 1.00 91.50 80 SER A N 1
ATOM 639 C CA . SER A 1 80 ? 28.584 -4.209 6.667 1.00 91.50 80 SER A CA 1
ATOM 640 C C . SER A 1 80 ? 27.873 -4.671 7.936 1.00 91.50 80 SER A C 1
ATOM 642 O O . SER A 1 80 ? 27.788 -3.903 8.888 1.00 91.50 80 SER A O 1
ATOM 644 N N . ARG A 1 81 ? 27.401 -5.925 7.981 1.00 88.94 81 ARG A N 1
ATOM 645 C CA . ARG A 1 81 ? 26.734 -6.481 9.171 1.00 88.94 81 ARG A CA 1
ATOM 646 C C . ARG A 1 81 ? 27.704 -6.785 10.310 1.00 88.94 81 ARG A C 1
ATOM 648 O O . ARG A 1 81 ? 27.295 -6.740 11.455 1.00 88.94 81 ARG A O 1
ATOM 655 N N . ARG A 1 82 ? 28.976 -7.076 10.011 1.00 88.31 82 ARG A N 1
ATOM 656 C CA . ARG A 1 82 ? 30.039 -7.242 11.023 1.00 88.31 82 ARG A CA 1
ATOM 657 C C . ARG A 1 82 ? 30.492 -5.923 11.660 1.00 88.31 82 ARG A C 1
ATOM 659 O O . ARG A 1 82 ? 31.137 -5.953 12.701 1.00 88.31 82 ARG A O 1
ATOM 666 N N . ARG A 1 83 ? 30.220 -4.789 11.005 1.00 76.69 83 ARG A N 1
ATOM 667 C CA . ARG A 1 83 ? 30.574 -3.436 11.469 1.00 76.69 83 ARG A CA 1
ATOM 668 C C . ARG A 1 83 ? 29.439 -2.718 12.206 1.00 76.69 83 ARG A C 1
ATOM 670 O O . ARG A 1 83 ? 29.667 -1.607 12.678 1.00 76.69 83 ARG A O 1
ATOM 677 N N . SER A 1 84 ? 28.250 -3.315 12.251 1.00 59.75 84 SER A N 1
ATOM 678 C CA . SER A 1 84 ? 27.074 -2.816 12.969 1.00 59.75 84 SE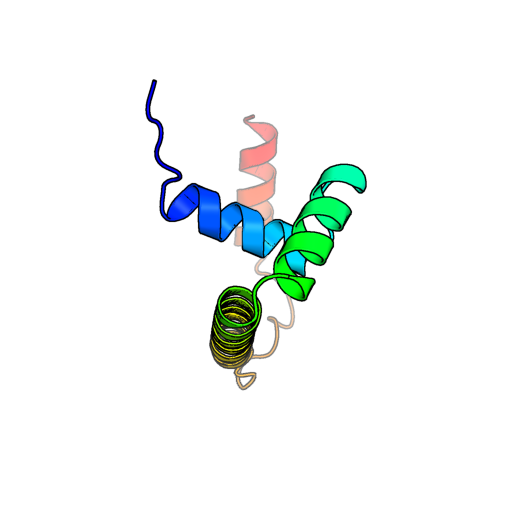R A CA 1
ATOM 679 C C . SER A 1 84 ? 26.819 -3.649 14.212 1.00 59.75 84 SER A C 1
ATOM 681 O O . SER A 1 84 ? 26.157 -3.088 15.108 1.00 59.75 84 SER A O 1
#